Protein AF-A0A846PEH8-F1 (afdb_monomer_lite)

Secondary structure (DSSP, 8-state):
--HHHHHSSSS-GGGHHHHHHHHHHHHHT--GGG----S-HHHHHHHHHHHH---BTTB------TTS-HHHHHHHHHHHHHHHHS--

Structure (mmCIF, N/CA/C/O backbone):
data_AF-A0A846PEH8-F1
#
_entry.id   AF-A0A846PEH8-F1
#
loop_
_atom_site.group_PDB
_atom_site.id
_atom_site.type_symbol
_atom_site.label_atom_id
_atom_site.label_alt_id
_atom_site.label_comp_id
_atom_site.label_asym_id
_atom_site.label_entity_id
_atom_site.label_seq_id
_atom_site.pdbx_PDB_ins_code
_atom_site.Cartn_x
_atom_site.Cartn_y
_atom_site.Cartn_z
_atom_site.occupancy
_atom_site.B_iso_or_equiv
_atom_site.auth_seq_id
_atom_site.auth_comp_id
_atom_site.auth_asym_id
_atom_site.auth_atom_id
_atom_site.pdbx_PDB_model_num
ATOM 1 N N . LEU A 1 1 ? 15.068 18.260 -19.271 1.00 58.38 1 LEU A N 1
ATOM 2 C CA . LEU A 1 1 ? 15.295 16.909 -19.841 1.00 58.38 1 LEU A CA 1
ATOM 3 C C . LEU A 1 1 ? 14.382 15.813 -19.253 1.00 58.38 1 LEU A C 1
ATOM 5 O O . LEU A 1 1 ? 14.172 14.828 -19.939 1.00 58.38 1 LEU A O 1
ATOM 9 N N . GLY A 1 2 ? 13.809 15.959 -18.044 1.00 66.19 2 GLY A N 1
ATOM 10 C CA . GLY A 1 2 ? 13.044 14.880 -17.381 1.00 66.19 2 GLY A CA 1
ATOM 11 C C . GLY A 1 2 ? 11.638 14.569 -17.924 1.00 66.19 2 GLY A C 1
ATOM 12 O O . GLY A 1 2 ? 11.209 13.427 -17.845 1.00 66.19 2 GLY A O 1
ATOM 13 N N . ILE A 1 3 ? 10.936 15.536 -18.531 1.00 76.50 3 ILE A N 1
ATOM 14 C CA . ILE A 1 3 ? 9.542 15.346 -18.996 1.00 76.50 3 ILE A CA 1
ATOM 15 C C . ILE A 1 3 ? 9.417 14.310 -20.121 1.00 76.50 3 ILE A C 1
ATOM 17 O O . ILE A 1 3 ? 8.456 13.553 -20.145 1.00 76.50 3 ILE A O 1
ATOM 21 N N . ARG A 1 4 ? 10.403 14.209 -21.020 1.00 76.88 4 ARG A N 1
ATOM 22 C CA . ARG A 1 4 ? 10.365 13.210 -22.100 1.00 76.88 4 ARG A CA 1
ATOM 23 C C . ARG A 1 4 ? 10.435 11.774 -21.576 1.00 76.88 4 ARG A C 1
ATOM 25 O O . ARG A 1 4 ? 9.848 10.883 -22.172 1.00 76.88 4 ARG A O 1
ATOM 32 N N . GLY A 1 5 ? 11.083 11.551 -20.431 1.00 80.81 5 GLY A N 1
ATOM 33 C CA . GLY A 1 5 ? 11.122 10.235 -19.785 1.00 80.81 5 GLY A CA 1
ATOM 34 C C . GLY A 1 5 ? 9.758 9.751 -19.281 1.00 80.81 5 GLY A C 1
ATOM 35 O O . GLY A 1 5 ? 9.553 8.551 -19.121 1.00 80.81 5 GLY A O 1
ATOM 36 N N . TRP A 1 6 ? 8.812 10.675 -19.087 1.00 81.75 6 TRP A N 1
ATOM 37 C CA . TRP A 1 6 ? 7.467 10.365 -18.614 1.00 81.75 6 TRP A CA 1
ATOM 38 C C . TRP A 1 6 ? 6.682 9.508 -19.614 1.00 81.75 6 TRP A C 1
ATOM 40 O O . TRP A 1 6 ? 6.042 8.545 -19.203 1.00 81.75 6 TRP A O 1
ATOM 50 N N . LEU A 1 7 ? 6.777 9.818 -20.915 1.00 85.75 7 LEU A N 1
ATOM 51 C CA . LEU A 1 7 ? 5.980 9.167 -21.969 1.00 85.75 7 LEU A CA 1
ATOM 52 C C . LEU A 1 7 ? 6.803 8.575 -23.120 1.00 85.75 7 LEU A C 1
ATOM 54 O O . LEU A 1 7 ? 6.344 7.642 -23.766 1.00 85.75 7 LEU A O 1
ATOM 58 N N . GLU A 1 8 ? 7.999 9.097 -23.395 1.00 83.12 8 GLU A N 1
ATOM 59 C CA . GLU A 1 8 ? 8.772 8.773 -24.608 1.00 83.12 8 GLU A CA 1
ATOM 60 C C . GLU A 1 8 ? 9.998 7.888 -24.332 1.00 83.12 8 GLU A C 1
ATOM 62 O O . GLU A 1 8 ? 10.777 7.595 -25.242 1.00 83.12 8 GLU A O 1
ATOM 67 N N . ALA A 1 9 ? 10.233 7.492 -23.079 1.00 85.31 9 ALA A N 1
ATOM 68 C CA . ALA A 1 9 ? 11.307 6.555 -22.766 1.00 85.31 9 ALA A CA 1
ATOM 69 C C . ALA A 1 9 ? 10.987 5.152 -23.302 1.00 85.31 9 ALA A C 1
ATOM 71 O O . ALA A 1 9 ? 9.831 4.784 -23.478 1.00 85.31 9 ALA A O 1
ATOM 72 N N . LYS A 1 10 ? 12.029 4.330 -23.486 1.00 83.44 10 LYS A N 1
ATOM 73 C CA . LYS A 1 10 ? 11.879 2.902 -23.822 1.00 83.44 10 LYS A CA 1
ATOM 74 C C . LYS A 1 10 ? 10.958 2.168 -22.833 1.00 83.44 10 LYS A C 1
ATOM 76 O O . LYS A 1 10 ? 10.205 1.296 -23.242 1.00 83.44 10 LYS A O 1
ATOM 81 N N . HIS A 1 11 ? 11.041 2.551 -21.559 1.00 82.06 11 HIS A N 1
ATOM 82 C CA . HIS A 1 11 ? 10.108 2.180 -20.499 1.00 82.06 11 HIS A CA 1
ATOM 83 C C . HIS A 1 11 ? 9.565 3.484 -19.909 1.00 82.06 11 HIS A C 1
ATOM 85 O O . HIS A 1 11 ? 10.266 4.114 -19.106 1.00 82.06 11 HIS A O 1
ATOM 91 N N . PRO A 1 12 ? 8.401 3.969 -20.375 1.00 89.31 12 PRO A N 1
ATOM 92 C CA . PRO A 1 12 ? 7.844 5.223 -19.892 1.00 89.31 12 PRO A CA 1
ATOM 93 C C . PRO A 1 12 ? 7.553 5.138 -18.396 1.00 89.31 12 PRO A C 1
ATOM 95 O O . PRO A 1 12 ? 6.908 4.199 -17.934 1.00 89.31 12 PRO A O 1
ATOM 98 N N . TRP A 1 13 ? 7.995 6.138 -17.629 1.00 89.69 13 TRP A N 1
ATOM 99 C CA . TRP A 1 13 ? 7.774 6.150 -16.176 1.00 89.69 13 TRP A CA 1
ATOM 100 C C . TRP A 1 13 ? 6.293 6.138 -15.804 1.00 89.69 13 TRP A C 1
ATOM 102 O O . TRP A 1 13 ? 5.944 5.642 -14.738 1.00 89.69 13 TRP A O 1
ATOM 112 N N . PHE A 1 14 ? 5.439 6.648 -16.692 1.00 90.94 14 PHE A N 1
ATOM 113 C CA . PHE A 1 14 ? 3.996 6.660 -16.506 1.00 90.94 14 PHE A CA 1
ATOM 114 C C . PHE A 1 14 ? 3.379 5.257 -16.368 1.00 90.94 14 PHE A C 1
ATOM 116 O O . PHE A 1 14 ? 2.429 5.124 -15.614 1.00 90.94 14 PHE A O 1
ATOM 123 N N . TYR A 1 15 ? 3.925 4.232 -17.039 1.00 92.81 15 TYR A N 1
ATOM 124 C CA . TYR A 1 15 ? 3.395 2.854 -17.009 1.00 92.81 15 TYR A CA 1
ATOM 125 C C . TYR A 1 15 ? 4.191 1.912 -16.096 1.00 92.81 15 TYR A C 1
ATOM 127 O O . TYR A 1 15 ? 3.887 0.725 -15.980 1.00 92.81 15 TYR A O 1
ATOM 135 N N . LEU A 1 16 ? 5.261 2.416 -15.477 1.00 93.69 16 LEU A N 1
ATOM 136 C CA . LEU A 1 16 ? 6.227 1.583 -14.768 1.00 93.69 16 LEU A CA 1
ATOM 137 C C . LEU A 1 16 ? 5.596 0.863 -13.566 1.00 93.69 16 LEU A C 1
ATOM 139 O O . LEU A 1 16 ? 5.946 -0.279 -13.277 1.00 93.69 16 LEU A O 1
ATOM 143 N N . SER A 1 17 ? 4.665 1.512 -12.867 1.00 95.00 17 SER A N 1
ATOM 144 C CA . SER A 1 17 ? 3.969 0.926 -11.718 1.00 95.00 17 SER A CA 1
ATOM 145 C C . SER A 1 17 ? 3.079 -0.253 -12.114 1.00 95.00 17 SER A C 1
ATOM 147 O O . SER A 1 17 ? 3.057 -1.268 -11.410 1.00 95.00 17 SER A O 1
ATOM 149 N N . GLU A 1 18 ? 2.365 -0.143 -13.232 1.00 96.31 18 GLU A N 1
ATOM 150 C CA . GLU A 1 18 ? 1.534 -1.203 -13.797 1.00 96.31 18 GLU A CA 1
ATOM 151 C C . GLU A 1 18 ? 2.393 -2.345 -14.346 1.00 96.31 18 GLU A C 1
ATOM 153 O O . GLU A 1 18 ? 2.118 -3.506 -14.057 1.00 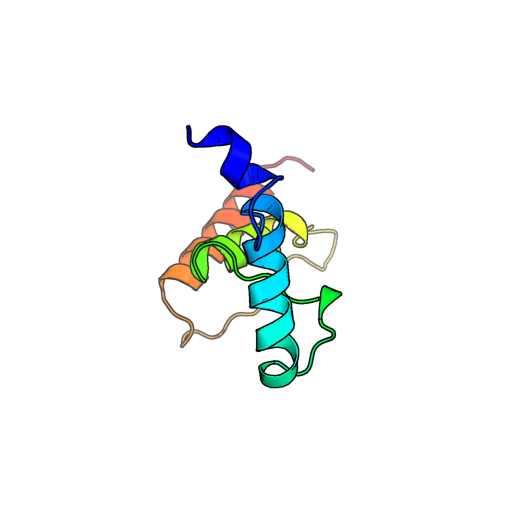96.31 18 GLU A O 1
ATOM 158 N N . GLU A 1 19 ? 3.476 -2.039 -15.068 1.00 96.06 19 GLU A N 1
ATOM 159 C CA . GLU A 1 19 ? 4.398 -3.051 -15.602 1.00 96.06 19 GLU A CA 1
ATOM 160 C C . GLU A 1 19 ? 5.036 -3.886 -14.481 1.00 96.06 19 GLU A C 1
ATOM 162 O O . GLU A 1 19 ? 5.044 -5.118 -14.539 1.00 96.06 19 GLU A O 1
ATOM 167 N N . LEU A 1 20 ? 5.520 -3.231 -13.421 1.00 95.94 20 LEU A N 1
ATOM 168 C CA . LEU A 1 20 ? 6.075 -3.920 -12.254 1.00 95.94 20 LEU A CA 1
ATOM 169 C C . LEU A 1 20 ? 5.009 -4.733 -11.505 1.00 95.94 20 LEU A C 1
ATOM 171 O O . LEU A 1 20 ? 5.289 -5.842 -11.049 1.00 95.94 20 LEU A O 1
ATOM 175 N N . GLY A 1 21 ? 3.786 -4.210 -11.392 1.00 97.25 21 GLY A N 1
ATOM 176 C CA . GLY A 1 21 ? 2.660 -4.934 -10.802 1.00 97.25 21 GLY A CA 1
ATOM 177 C C . GLY A 1 21 ? 2.321 -6.210 -11.577 1.00 97.25 21 GLY A C 1
ATOM 178 O O . GLY A 1 21 ? 2.249 -7.291 -10.990 1.00 97.25 21 GLY A O 1
ATOM 179 N N . ALA A 1 22 ? 2.228 -6.108 -12.903 1.00 98.00 22 ALA A N 1
ATOM 180 C CA . ALA A 1 22 ? 1.971 -7.225 -13.806 1.00 98.00 22 ALA A CA 1
ATOM 181 C C . ALA A 1 22 ? 3.016 -8.346 -13.674 1.00 98.00 22 ALA A C 1
ATOM 183 O O . ALA A 1 22 ? 2.668 -9.529 -13.696 1.00 98.00 22 ALA A O 1
ATOM 184 N N . MET A 1 23 ? 4.292 -7.998 -13.474 1.00 97.31 23 MET A N 1
ATOM 185 C CA . MET A 1 23 ? 5.361 -8.976 -13.232 1.00 97.31 23 MET A CA 1
ATOM 186 C C . MET A 1 23 ? 5.173 -9.755 -11.919 1.00 97.31 23 MET A C 1
ATOM 188 O O . MET A 1 23 ? 5.549 -10.927 -11.840 1.00 97.31 23 MET A O 1
ATOM 192 N N . CYS A 1 24 ? 4.567 -9.137 -10.903 1.00 97.38 24 CYS A N 1
ATOM 193 C CA . CYS A 1 24 ? 4.294 -9.750 -9.601 1.00 97.38 24 CYS A CA 1
ATOM 194 C C . CYS A 1 24 ? 2.979 -10.546 -9.555 1.00 97.38 24 CYS A C 1
ATOM 196 O O . CYS A 1 24 ? 2.772 -11.312 -8.614 1.00 97.38 24 CYS A O 1
ATOM 198 N N . ALA A 1 25 ? 2.100 -10.407 -10.552 1.00 98.12 25 ALA A N 1
ATOM 199 C CA . ALA A 1 25 ? 0.734 -10.934 -10.510 1.00 98.12 25 ALA A CA 1
ATOM 200 C C . ALA A 1 25 ? 0.661 -12.449 -10.245 1.00 98.12 25 ALA A C 1
ATOM 202 O O . ALA A 1 25 ? -0.113 -12.908 -9.404 1.00 98.12 25 ALA A O 1
ATOM 203 N N . LYS A 1 26 ? 1.562 -13.229 -10.856 1.00 97.44 26 LYS A N 1
ATOM 204 C CA . LYS A 1 26 ? 1.636 -14.685 -10.639 1.00 97.44 26 LYS A CA 1
ATOM 205 C C . LYS A 1 26 ? 2.002 -15.077 -9.206 1.00 97.44 26 LYS A C 1
ATOM 207 O O . LYS A 1 26 ? 1.593 -16.141 -8.760 1.00 97.44 26 LYS A O 1
ATOM 212 N N . ILE A 1 27 ? 2.767 -14.244 -8.496 1.00 97.38 27 ILE A N 1
ATOM 213 C CA . ILE A 1 27 ? 3.197 -14.516 -7.113 1.00 97.38 27 ILE A CA 1
ATOM 214 C C . ILE A 1 27 ? 1.999 -14.432 -6.163 1.00 97.38 27 ILE A C 1
ATOM 216 O O . ILE A 1 27 ? 1.910 -15.201 -5.211 1.00 97.38 27 ILE A O 1
ATOM 220 N N . VAL A 1 28 ? 1.074 -13.512 -6.439 1.00 96.12 28 VAL A N 1
ATOM 221 C CA . VAL A 1 28 ? -0.114 -13.261 -5.611 1.00 96.12 28 VAL A CA 1
ATOM 222 C C . VAL A 1 28 ? -1.378 -13.954 -6.130 1.00 96.12 28 VAL A C 1
ATOM 224 O O . VAL A 1 28 ? -2.419 -13.862 -5.489 1.00 96.12 28 VAL A O 1
ATOM 227 N N . GLY A 1 29 ? -1.293 -14.667 -7.259 1.00 97.62 29 GLY A N 1
ATOM 228 C CA . GLY A 1 29 ? -2.415 -15.406 -7.845 1.00 97.62 29 GLY A CA 1
ATOM 229 C C . GLY A 1 29 ? -3.490 -14.517 -8.476 1.00 97.62 29 GLY A C 1
ATOM 230 O O . GLY A 1 29 ? -4.666 -14.857 -8.389 1.00 97.62 29 GLY A O 1
ATOM 231 N N . ALA A 1 30 ? -3.094 -13.394 -9.078 1.00 97.94 30 ALA A N 1
ATOM 232 C CA . ALA A 1 30 ? -3.994 -12.419 -9.697 1.00 97.94 30 ALA A CA 1
ATOM 233 C C . ALA A 1 30 ? -3.709 -12.245 -11.198 1.00 97.94 30 ALA A C 1
ATOM 235 O O . ALA A 1 30 ? -2.650 -12.652 -11.692 1.00 97.94 30 ALA A O 1
ATOM 236 N N . GLU A 1 31 ? -4.631 -11.606 -11.919 1.00 98.38 31 GLU A N 1
ATOM 237 C CA . GLU A 1 31 ? -4.397 -11.189 -13.303 1.00 98.38 31 GLU A CA 1
ATOM 238 C C . GLU A 1 31 ? -3.448 -9.975 -13.360 1.00 98.38 31 GLU A C 1
ATOM 240 O O . GLU A 1 31 ? -3.440 -9.147 -12.445 1.00 98.38 31 GLU A O 1
ATOM 245 N N . PRO A 1 32 ? -2.663 -9.791 -14.442 1.00 97.94 32 PRO A N 1
ATOM 246 C CA . PRO A 1 32 ? -1.750 -8.651 -14.574 1.00 97.94 32 PRO A CA 1
ATOM 247 C C . PRO A 1 32 ? -2.403 -7.277 -14.372 1.00 97.94 32 PRO A C 1
ATOM 249 O O . PRO A 1 32 ? -1.760 -6.364 -13.868 1.00 97.94 32 PRO A O 1
ATOM 252 N N . ALA A 1 33 ? -3.680 -7.135 -14.740 1.00 97.44 33 ALA A N 1
ATOM 253 C CA . ALA A 1 33 ? -4.440 -5.893 -14.596 1.00 97.44 33 ALA A CA 1
ATOM 254 C C . ALA A 1 33 ? -4.957 -5.636 -13.164 1.00 97.44 33 ALA A C 1
ATOM 256 O O . ALA A 1 33 ? -5.466 -4.553 -12.886 1.00 97.44 33 ALA A O 1
ATOM 257 N N . GLU A 1 34 ? -4.847 -6.611 -12.258 1.00 97.31 34 GLU A N 1
ATOM 258 C CA . GLU A 1 34 ? -5.339 -6.526 -10.876 1.00 97.31 34 GLU A CA 1
ATOM 259 C C . GLU A 1 34 ? -4.236 -6.141 -9.874 1.00 97.31 34 GLU A C 1
ATOM 261 O O . GLU A 1 34 ? -4.509 -5.986 -8.681 1.00 97.31 34 GLU A O 1
ATOM 266 N N . VAL A 1 35 ? -2.989 -5.972 -10.333 1.00 97.44 35 VAL A N 1
ATOM 267 C CA . VAL A 1 35 ? -1.826 -5.709 -9.475 1.00 97.44 35 VAL A CA 1
ATOM 268 C C . VAL A 1 35 ? -1.071 -4.473 -9.944 1.00 97.44 35 VAL A C 1
ATOM 270 O O . VAL A 1 35 ? -0.695 -4.358 -11.105 1.00 97.44 35 VAL A O 1
ATOM 273 N N . VAL A 1 36 ? -0.783 -3.565 -9.011 1.00 96.81 36 VAL A N 1
ATOM 274 C CA . VAL A 1 36 ? 0.018 -2.358 -9.252 1.00 96.81 36 VAL A CA 1
ATOM 275 C C . VAL A 1 36 ? 1.106 -2.226 -8.188 1.00 96.81 36 VAL A C 1
ATOM 277 O O . VAL A 1 36 ? 0.845 -2.385 -6.993 1.00 96.81 36 VAL A O 1
ATOM 280 N N . ALA A 1 37 ? 2.337 -1.927 -8.605 1.00 96.00 37 ALA A N 1
ATOM 281 C CA . ALA A 1 37 ? 3.432 -1.629 -7.688 1.00 96.00 37 ALA A CA 1
ATOM 282 C C . ALA A 1 37 ? 3.378 -0.147 -7.288 1.00 96.00 37 ALA A C 1
ATOM 284 O O . ALA A 1 37 ? 3.741 0.740 -8.065 1.00 96.00 37 ALA A O 1
ATOM 285 N N . THR A 1 38 ? 2.898 0.132 -6.075 1.00 94.69 38 THR A N 1
ATOM 286 C CA . THR A 1 38 ? 2.675 1.505 -5.607 1.00 94.69 38 THR A CA 1
ATOM 287 C C . THR A 1 38 ? 2.916 1.667 -4.110 1.00 94.69 38 THR A C 1
ATOM 289 O O . THR A 1 38 ? 2.669 0.746 -3.329 1.00 94.69 38 THR A O 1
ATOM 292 N N . GLY A 1 39 ? 3.370 2.863 -3.727 1.00 93.12 39 GLY A N 1
ATOM 293 C CA . GLY A 1 39 ? 3.424 3.333 -2.346 1.00 93.12 39 GLY A CA 1
ATOM 294 C C . GLY A 1 39 ? 4.113 2.387 -1.358 1.00 93.12 39 GLY A C 1
ATOM 295 O O . GLY A 1 39 ? 5.062 1.676 -1.681 1.00 93.12 39 GLY A O 1
ATOM 296 N N . THR A 1 40 ? 3.627 2.416 -0.119 1.00 93.81 40 THR A N 1
ATOM 297 C CA . THR A 1 40 ? 4.006 1.487 0.951 1.00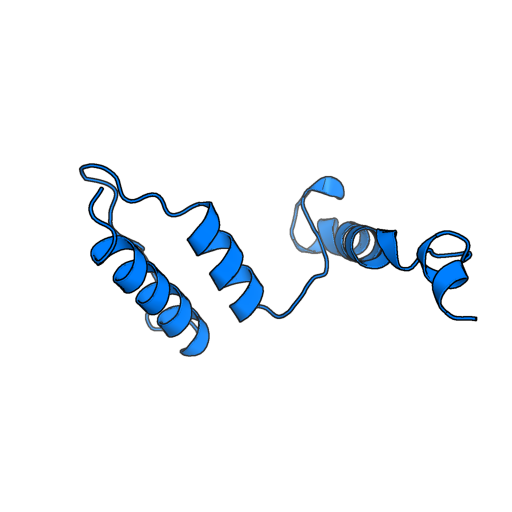 93.81 40 THR A CA 1
ATOM 298 C C . THR A 1 40 ? 2.787 0.671 1.368 1.00 93.81 40 THR A C 1
ATOM 300 O O . THR A 1 40 ? 1.650 1.095 1.155 1.00 93.81 40 THR A O 1
ATOM 303 N N . THR A 1 41 ? 2.997 -0.475 2.020 1.00 90.25 41 THR A N 1
ATOM 304 C CA . THR A 1 41 ? 1.908 -1.363 2.464 1.00 90.25 41 THR A CA 1
ATOM 305 C C . THR A 1 41 ? 0.838 -0.627 3.274 1.00 90.25 41 THR A C 1
ATOM 307 O O . THR A 1 41 ? -0.344 -0.711 2.949 1.00 90.25 41 THR A O 1
ATOM 310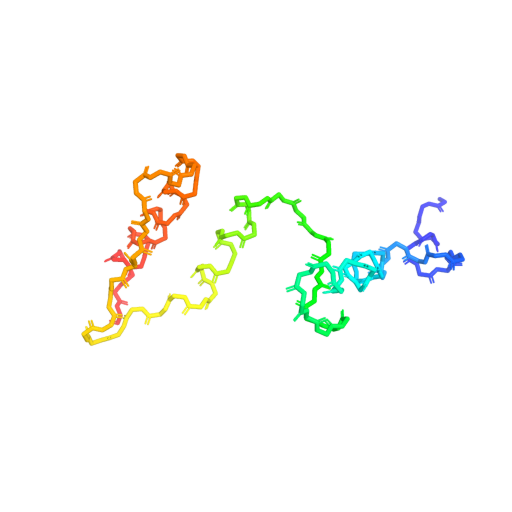 N N . THR A 1 42 ? 1.234 0.166 4.275 1.00 88.44 42 THR A N 1
ATOM 311 C CA . THR A 1 42 ? 0.285 0.913 5.116 1.00 88.44 42 THR A CA 1
ATOM 312 C C . THR A 1 42 ? -0.472 1.990 4.332 1.00 88.44 42 THR A C 1
ATOM 314 O O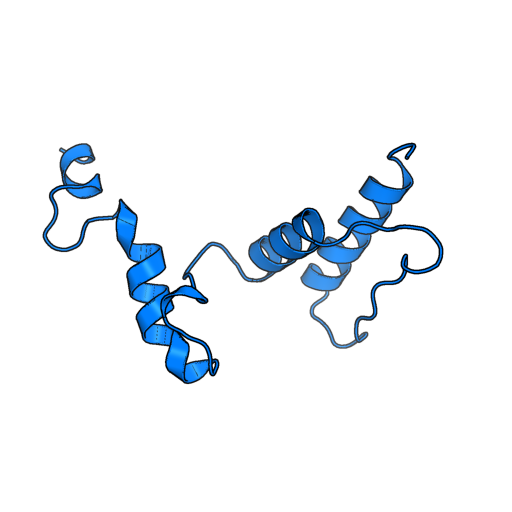 . THR A 1 42 ? -1.668 2.170 4.560 1.00 88.44 42 THR A O 1
ATOM 317 N N . VAL A 1 43 ? 0.173 2.676 3.378 1.00 90.75 43 VAL A N 1
ATOM 318 C CA . VAL A 1 43 ? -0.519 3.637 2.496 1.00 90.75 43 VAL A CA 1
ATOM 319 C C . VAL A 1 43 ? -1.544 2.918 1.619 1.00 90.75 43 VAL A C 1
ATOM 321 O O . VAL A 1 43 ? -2.673 3.389 1.496 1.00 90.75 43 VAL A O 1
ATOM 324 N N . ASN A 1 44 ? -1.198 1.749 1.078 1.00 93.00 44 ASN A N 1
ATOM 325 C CA . ASN A 1 44 ? -2.107 0.960 0.248 1.00 93.00 44 ASN A CA 1
ATOM 326 C C . ASN A 1 44 ? -3.311 0.456 1.053 1.00 93.00 44 ASN A C 1
ATOM 328 O O . ASN A 1 44 ? -4.444 0.605 0.601 1.00 93.00 44 ASN A O 1
ATOM 332 N N . ILE A 1 45 ? -3.100 -0.047 2.275 1.00 91.25 45 ILE A N 1
ATOM 333 C CA . ILE A 1 45 ? -4.187 -0.437 3.190 1.00 91.25 45 ILE A CA 1
ATOM 334 C C . ILE A 1 45 ? -5.089 0.761 3.496 1.00 91.25 45 ILE A C 1
ATOM 336 O O . ILE A 1 45 ? -6.313 0.647 3.422 1.00 91.25 45 ILE A O 1
ATOM 340 N N . HIS A 1 46 ? -4.507 1.925 3.792 1.00 89.69 46 HIS A N 1
ATOM 341 C CA . HIS A 1 46 ? -5.277 3.134 4.064 1.00 89.69 46 HIS A CA 1
ATOM 342 C C . HIS A 1 46 ? -6.138 3.546 2.856 1.00 89.69 46 HIS A C 1
ATOM 344 O O . HIS A 1 46 ? -7.331 3.809 3.008 1.00 89.69 46 HIS A O 1
ATOM 350 N N . SER A 1 47 ? -5.570 3.550 1.646 1.00 91.88 47 SER A N 1
ATOM 351 C CA . SER A 1 47 ? -6.292 3.856 0.405 1.00 91.88 47 SER A CA 1
ATOM 352 C C . SER A 1 47 ? -7.413 2.856 0.116 1.00 91.88 47 SER A C 1
ATOM 354 O O . SER A 1 47 ? -8.538 3.272 -0.177 1.00 91.88 47 SER A O 1
ATOM 356 N N . LEU A 1 48 ? -7.146 1.554 0.251 1.00 92.69 48 LEU A N 1
ATOM 357 C CA . LEU A 1 48 ? -8.139 0.494 0.053 1.00 92.69 48 LEU A CA 1
ATOM 358 C C . LEU A 1 48 ? -9.317 0.659 1.012 1.00 92.69 48 LEU A C 1
ATOM 360 O O . LEU A 1 48 ? -10.472 0.717 0.590 1.00 92.69 48 LEU A O 1
ATOM 364 N N . VAL A 1 49 ? -9.036 0.792 2.306 1.00 90.81 49 VAL A N 1
ATOM 365 C CA . VAL A 1 49 ? -10.079 0.893 3.329 1.00 90.81 49 VAL A CA 1
ATOM 366 C C . VAL A 1 49 ? -10.856 2.195 3.157 1.00 90.81 49 VAL A C 1
ATOM 368 O O . VAL A 1 49 ? -12.078 2.173 3.217 1.00 90.81 49 VAL A O 1
ATOM 371 N N . ASN A 1 50 ? -10.201 3.318 2.855 1.00 89.88 50 ASN A N 1
ATOM 372 C CA . ASN A 1 50 ? -10.903 4.583 2.639 1.00 89.88 50 ASN A CA 1
ATOM 373 C C . ASN A 1 50 ? -11.846 4.528 1.424 1.00 89.88 50 ASN A C 1
ATOM 375 O O . ASN A 1 50 ? -12.918 5.134 1.461 1.00 89.88 50 ASN A O 1
ATOM 379 N N . THR A 1 51 ? -11.461 3.789 0.381 1.00 91.19 51 THR A N 1
ATOM 380 C CA . THR A 1 51 ? -12.231 3.641 -0.862 1.00 91.19 51 THR A CA 1
ATOM 381 C C . THR A 1 51 ? -13.418 2.693 -0.691 1.00 91.19 51 THR A C 1
ATOM 383 O O . THR A 1 51 ? -14.542 3.027 -1.068 1.00 91.19 51 THR A O 1
ATOM 386 N N . PHE A 1 52 ? -13.193 1.519 -0.096 1.00 91.25 52 PHE A N 1
ATOM 387 C CA . PHE A 1 52 ? -14.189 0.444 -0.064 1.00 91.25 52 PHE A CA 1
ATOM 388 C C . PHE A 1 52 ? -15.016 0.385 1.226 1.00 91.25 52 PHE A C 1
ATOM 390 O O . PHE A 1 52 ? -16.122 -0.159 1.219 1.00 91.25 52 PHE A O 1
ATOM 397 N N . TYR A 1 53 ? -14.529 0.935 2.344 1.00 90.94 53 TYR A N 1
ATOM 398 C CA . TYR A 1 53 ? -15.269 0.900 3.604 1.00 90.94 53 TYR A CA 1
ATOM 399 C C . TYR A 1 53 ? -16.371 1.963 3.640 1.00 90.94 53 TYR A C 1
ATOM 401 O O . TYR A 1 53 ? -16.144 3.135 3.953 1.00 90.94 53 TYR A O 1
ATOM 409 N N . GLN A 1 54 ? -17.593 1.510 3.365 1.00 90.25 54 GLN A N 1
ATOM 410 C CA . GLN A 1 54 ? -18.818 2.306 3.404 1.00 90.25 54 GLN A CA 1
ATOM 411 C C . GLN A 1 54 ? -19.764 1.737 4.476 1.00 90.25 54 GLN A C 1
ATOM 413 O O . GLN A 1 54 ? -20.577 0.855 4.182 1.00 90.25 54 GLN A O 1
ATOM 418 N N . PRO A 1 55 ? -19.638 2.168 5.747 1.00 88.81 55 PRO A N 1
ATOM 419 C CA . PRO A 1 55 ? -20.431 1.603 6.833 1.00 88.81 55 PRO A CA 1
ATOM 420 C C . PRO A 1 55 ? -21.916 1.957 6.692 1.00 88.81 55 PRO A C 1
ATOM 422 O O . PRO A 1 55 ? -22.312 3.096 6.932 1.00 88.81 55 PRO A O 1
ATOM 425 N N . ASN A 1 56 ? -22.755 0.964 6.380 1.00 86.62 56 ASN A N 1
ATOM 426 C CA . ASN A 1 56 ? -24.203 1.133 6.229 1.00 86.62 56 ASN A CA 1
ATOM 427 C C . ASN A 1 56 ? -24.986 0.056 7.001 1.00 86.62 56 ASN A C 1
ATOM 429 O O . ASN A 1 56 ? -24.620 -1.125 7.013 1.00 86.62 56 ASN A O 1
ATOM 433 N N . GLY A 1 57 ? -26.069 0.469 7.666 1.00 87.31 57 GLY A N 1
ATOM 434 C CA . GLY A 1 57 ? -26.930 -0.402 8.462 1.00 87.31 57 GLY A CA 1
ATOM 435 C C . GLY A 1 57 ? -26.135 -1.242 9.464 1.00 87.31 57 GLY A C 1
ATOM 436 O O . GLY A 1 57 ? -25.437 -0.711 10.326 1.00 87.31 57 GLY A O 1
ATOM 437 N N . ARG A 1 58 ? -26.221 -2.572 9.331 1.00 87.94 58 ARG A N 1
ATOM 438 C CA . ARG A 1 58 ? -25.539 -3.537 10.214 1.00 87.94 58 ARG A CA 1
ATOM 439 C C . ARG A 1 58 ? -24.078 -3.817 9.823 1.00 87.94 58 ARG A C 1
ATOM 441 O O . ARG A 1 58 ? -23.335 -4.362 10.638 1.00 87.94 58 ARG A O 1
ATOM 448 N N . ARG A 1 59 ? -23.629 -3.444 8.616 1.00 88.12 59 ARG A N 1
ATOM 449 C CA . ARG A 1 59 ? -22.260 -3.695 8.125 1.00 88.12 59 ARG A CA 1
ATOM 450 C C . ARG A 1 59 ? -21.350 -2.505 8.461 1.00 88.12 59 ARG A C 1
ATOM 452 O O . ARG A 1 59 ? -21.068 -1.669 7.612 1.00 88.12 59 ARG A O 1
ATOM 459 N N . ARG A 1 60 ? -20.915 -2.418 9.723 1.00 88.50 60 ARG A N 1
ATOM 460 C CA . ARG A 1 60 ? -20.057 -1.324 10.247 1.00 88.50 60 ARG A CA 1
ATOM 461 C C . ARG A 1 60 ? -18.814 -1.814 11.000 1.00 88.50 60 ARG A C 1
ATOM 463 O O . ARG A 1 60 ? -18.186 -1.048 11.720 1.00 88.50 60 ARG A O 1
ATOM 470 N N . LYS A 1 61 ? -18.515 -3.111 10.931 1.00 89.31 61 LYS A N 1
ATOM 471 C CA . LYS A 1 61 ? -17.405 -3.728 11.665 1.00 89.31 61 LYS A CA 1
ATOM 472 C C . LYS A 1 61 ? -16.302 -4.108 10.685 1.00 89.31 61 LYS A C 1
ATOM 474 O O . LYS A 1 61 ? -16.601 -4.646 9.622 1.00 89.31 61 LYS A O 1
ATOM 479 N N . ILE A 1 62 ? -15.059 -3.841 11.069 1.00 88.88 62 ILE A N 1
ATOM 480 C CA . ILE A 1 62 ? -13.855 -4.338 10.404 1.00 88.88 62 ILE A CA 1
ATOM 481 C C . ILE A 1 62 ? -13.273 -5.414 11.318 1.00 88.88 62 ILE A C 1
ATOM 483 O O . ILE A 1 62 ? -13.114 -5.172 12.514 1.00 88.88 62 ILE A O 1
ATOM 487 N N . LEU A 1 63 ? -13.007 -6.597 10.769 1.00 89.25 63 LEU A N 1
ATOM 488 C CA . LEU A 1 63 ? -12.325 -7.673 11.479 1.00 89.25 63 LEU A CA 1
ATOM 489 C C . LEU A 1 63 ? -10.833 -7.592 11.153 1.00 89.25 63 LEU A C 1
ATOM 491 O O . LEU A 1 63 ? -10.463 -7.567 9.981 1.00 89.25 63 LEU A O 1
ATOM 495 N N . ALA A 1 64 ? -10.000 -7.536 12.184 1.00 86.44 64 ALA A N 1
ATOM 496 C CA . ALA A 1 64 ? -8.549 -7.543 12.077 1.00 86.44 64 ALA A CA 1
ATOM 497 C C . ALA A 1 64 ? -7.979 -8.392 13.216 1.00 86.44 64 ALA A C 1
ATOM 499 O O . ALA A 1 64 ? -8.561 -8.420 14.301 1.00 86.44 64 ALA A O 1
ATOM 500 N N . ASP A 1 65 ? -6.869 -9.075 12.954 1.00 84.62 65 ASP A N 1
ATOM 501 C CA . ASP A 1 65 ? -6.131 -9.831 13.965 1.00 84.62 65 ASP A CA 1
ATOM 502 C C . ASP A 1 65 ? -5.276 -8.872 14.814 1.00 84.62 65 ASP A C 1
ATOM 504 O O . ASP A 1 65 ? -4.774 -7.865 14.308 1.00 84.62 65 ASP A O 1
ATOM 508 N N . GLU A 1 66 ? -5.104 -9.180 16.098 1.00 70.12 66 GLU A N 1
ATOM 509 C CA . GLU A 1 66 ? -4.217 -8.450 17.009 1.00 70.12 66 GLU A CA 1
ATOM 510 C C . GLU A 1 66 ? -2.736 -8.608 16.634 1.00 70.12 66 GLU A C 1
ATOM 512 O O . GLU A 1 66 ? -1.932 -7.736 16.961 1.00 70.12 66 GLU A O 1
ATOM 517 N N . LEU A 1 67 ? -2.381 -9.674 15.907 1.00 73.88 67 LEU A N 1
ATOM 518 C CA . LEU A 1 67 ? -1.034 -9.898 15.373 1.00 73.88 67 LEU A CA 1
ATOM 519 C C . LEU A 1 67 ? -0.713 -9.050 14.129 1.00 73.88 67 LEU A C 1
ATOM 521 O O . LEU A 1 67 ? 0.430 -9.062 13.666 1.00 73.88 67 LEU A O 1
ATOM 525 N N . ASN A 1 68 ? -1.682 -8.308 13.580 1.00 77.44 68 ASN A N 1
ATOM 526 C CA . ASN A 1 68 ? -1.414 -7.387 12.478 1.00 77.44 68 ASN A CA 1
ATOM 527 C C . ASN A 1 68 ? -0.465 -6.268 12.922 1.00 77.44 68 ASN A C 1
ATOM 529 O O . ASN A 1 68 ? -0.500 -5.809 14.066 1.00 77.44 68 ASN A O 1
ATOM 533 N N . PHE A 1 69 ? 0.364 -5.783 11.992 1.00 80.25 69 PHE A N 1
ATOM 534 C CA . PHE A 1 69 ? 1.326 -4.730 12.298 1.00 80.25 69 PHE A CA 1
ATOM 535 C C . PHE A 1 69 ? 0.619 -3.504 12.905 1.00 80.25 69 PHE A C 1
ATOM 537 O O . PHE A 1 69 ? -0.429 -3.086 12.397 1.00 80.25 69 PHE A O 1
ATOM 544 N N . PRO A 1 70 ? 1.184 -2.875 13.958 1.00 83.12 70 PRO A N 1
ATOM 545 C CA . PRO A 1 70 ? 0.543 -1.745 14.629 1.00 83.12 70 PRO A CA 1
ATOM 546 C C . PRO A 1 70 ? 0.120 -0.628 13.668 1.00 83.12 70 PRO A C 1
ATOM 548 O O . PRO A 1 70 ? -0.957 -0.055 13.826 1.00 83.12 70 PRO A O 1
ATOM 551 N N . SER A 1 71 ? 0.929 -0.353 12.640 1.00 82.50 71 SER A N 1
ATOM 552 C CA . SER A 1 71 ? 0.642 0.632 11.590 1.00 82.50 71 SER A CA 1
ATOM 553 C C . SER A 1 71 ? -0.679 0.376 10.861 1.00 82.50 71 SER A C 1
ATOM 555 O O . SER A 1 71 ? -1.419 1.321 10.588 1.00 82.50 71 SER A O 1
ATOM 557 N N . ASP A 1 72 ? -1.017 -0.884 10.602 1.00 83.00 72 ASP A N 1
ATOM 558 C CA . ASP A 1 72 ? -2.222 -1.254 9.860 1.00 83.00 72 ASP A CA 1
ATOM 559 C C . ASP A 1 72 ? -3.456 -1.095 10.750 1.00 83.00 72 ASP A C 1
ATOM 561 O O . ASP A 1 72 ? -4.467 -0.522 10.339 1.00 83.00 72 ASP A O 1
ATOM 565 N N . ILE A 1 73 ? -3.342 -1.483 12.023 1.00 85.94 73 ILE A N 1
ATOM 566 C CA . ILE A 1 73 ? -4.380 -1.236 13.029 1.00 85.94 73 ILE A CA 1
ATOM 567 C C . ILE A 1 73 ? -4.638 0.268 13.199 1.00 85.94 73 ILE A C 1
ATOM 569 O O . ILE A 1 73 ? -5.797 0.683 13.299 1.00 85.94 73 ILE A O 1
ATOM 573 N N . TYR A 1 74 ? -3.595 1.104 13.202 1.00 86.31 74 TYR A N 1
ATOM 574 C CA . TYR A 1 74 ? -3.761 2.559 13.259 1.00 86.31 74 TYR A CA 1
ATOM 575 C C . TYR A 1 74 ? -4.458 3.113 12.011 1.00 86.31 74 TYR A C 1
ATOM 577 O O . TYR A 1 74 ? -5.365 3.939 12.154 1.00 86.31 74 TYR A O 1
ATOM 585 N N . ALA A 1 75 ? -4.106 2.636 10.813 1.00 86.38 75 ALA A N 1
ATOM 586 C CA . ALA A 1 75 ? -4.770 3.035 9.571 1.00 86.38 75 ALA A CA 1
ATOM 587 C C . ALA A 1 75 ? -6.275 2.706 9.600 1.00 86.38 75 ALA A C 1
ATOM 589 O O . ALA A 1 75 ? -7.106 3.569 9.304 1.00 86.38 75 ALA A O 1
ATOM 590 N N . LEU A 1 76 ? -6.640 1.500 10.049 1.00 88.94 76 LEU A N 1
ATOM 591 C CA . LEU A 1 76 ? -8.038 1.078 10.196 1.00 88.94 76 LEU A CA 1
ATOM 592 C C . LEU A 1 76 ? -8.799 1.933 11.219 1.00 88.94 76 LEU A C 1
ATOM 594 O O . LEU A 1 76 ? -9.879 2.451 10.920 1.00 88.94 76 LEU A O 1
ATOM 598 N N . LYS A 1 77 ? -8.227 2.133 12.414 1.00 87.81 77 LYS A N 1
ATOM 599 C CA . LYS A 1 77 ? -8.838 2.951 13.477 1.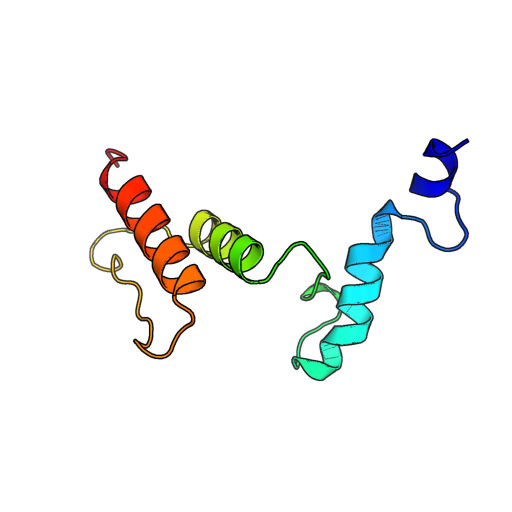00 87.81 77 LYS A CA 1
ATOM 600 C C . LYS A 1 77 ? -9.049 4.401 13.035 1.00 87.81 77 LYS A C 1
ATOM 602 O O . LYS A 1 77 ? -10.092 4.980 13.344 1.00 87.81 77 LYS A O 1
ATOM 607 N N . SER A 1 78 ? -8.093 4.971 12.298 1.00 88.12 78 SER A N 1
ATOM 608 C CA . SER A 1 78 ? -8.187 6.329 11.748 1.00 88.12 78 SER A CA 1
ATOM 609 C C . SER A 1 78 ? -9.418 6.485 10.849 1.00 88.12 78 SER A C 1
ATOM 611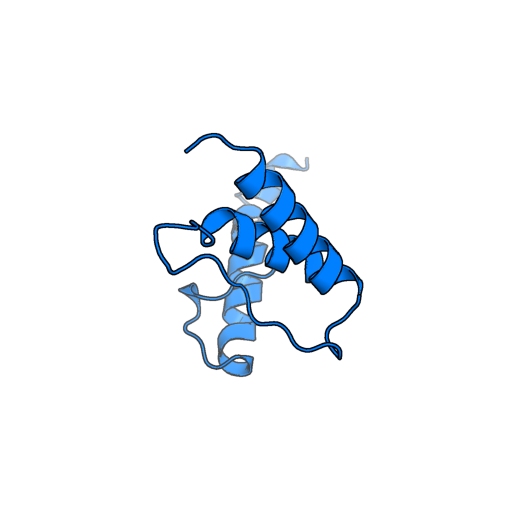 O O . SER A 1 78 ? -10.251 7.366 11.079 1.00 88.12 78 SER A O 1
ATOM 613 N N . ILE A 1 79 ? -9.605 5.571 9.891 1.00 87.25 79 ILE A N 1
ATOM 614 C CA . ILE A 1 79 ? -10.730 5.625 8.946 1.00 87.25 79 ILE A CA 1
ATOM 615 C C . ILE A 1 79 ? -12.064 5.375 9.655 1.00 87.25 79 ILE A C 1
ATOM 617 O O . ILE A 1 79 ? -13.045 6.066 9.380 1.00 87.25 79 ILE A O 1
ATOM 621 N N . MET A 1 80 ? -12.116 4.440 10.610 1.00 87.06 80 MET A N 1
ATOM 622 C CA . MET A 1 80 ? -13.324 4.218 11.412 1.00 87.06 80 MET A CA 1
ATOM 623 C C . MET A 1 80 ? -13.742 5.482 12.171 1.00 87.06 80 MET A C 1
ATOM 625 O O . MET A 1 80 ? -14.925 5.824 12.175 1.00 87.06 80 MET A O 1
ATOM 629 N N . LYS A 1 81 ? -12.783 6.207 12.762 1.00 87.00 81 LYS A N 1
ATOM 630 C CA . LYS A 1 81 ? -13.047 7.483 13.438 1.00 87.00 81 LYS A CA 1
ATOM 631 C C . LYS A 1 81 ? -13.540 8.545 12.454 1.00 87.00 81 LYS A C 1
ATOM 633 O O . LYS A 1 81 ? -14.533 9.208 12.736 1.00 87.00 81 LYS A O 1
ATOM 638 N N . LEU A 1 82 ? -12.905 8.668 11.288 1.00 86.81 82 LEU A N 1
ATOM 639 C CA . LEU A 1 82 ? -13.302 9.624 10.250 1.00 86.81 82 LEU A CA 1
ATOM 640 C C . LEU A 1 82 ? -14.740 9.379 9.752 1.00 86.81 82 LEU A C 1
ATOM 642 O O . LEU A 1 82 ? -15.536 10.313 9.659 1.00 86.81 82 LEU A O 1
ATOM 646 N N . ARG A 1 83 ? -15.102 8.116 9.487 1.00 84.94 83 ARG A N 1
ATOM 647 C CA . ARG A 1 83 ? -16.452 7.727 9.040 1.00 84.94 83 ARG A CA 1
ATOM 648 C C . ARG A 1 83 ? -17.509 7.831 10.145 1.00 84.94 83 ARG A C 1
ATOM 650 O O . ARG A 1 83 ? -18.677 7.998 9.825 1.00 84.94 83 ARG A O 1
ATOM 657 N N . ALA A 1 84 ? -17.128 7.747 11.421 1.00 78.25 84 ALA A N 1
ATOM 658 C CA . ALA A 1 84 ? -18.037 7.972 12.549 1.00 78.25 84 ALA A CA 1
ATOM 659 C C . ALA A 1 84 ? -18.342 9.461 12.791 1.00 78.25 84 ALA A C 1
ATOM 661 O O . ALA A 1 84 ? -19.404 9.784 13.313 1.00 78.25 84 ALA A O 1
ATOM 662 N N . LEU A 1 85 ? -17.420 10.353 12.414 1.00 67.31 85 LEU A N 1
ATOM 663 C CA . LEU A 1 85 ? -17.601 11.808 12.479 1.00 67.31 85 LEU A CA 1
ATOM 664 C C . LEU A 1 85 ? -18.326 12.380 11.254 1.00 67.31 85 LEU A C 1
ATOM 666 O O . LEU A 1 85 ? -18.752 13.529 11.288 1.00 67.31 85 LEU A O 1
ATOM 670 N N . SER A 1 86 ? -18.449 11.601 10.178 1.00 61.44 86 SER A N 1
ATOM 671 C CA . SER A 1 86 ? -19.233 11.976 9.003 1.00 61.44 86 SER A CA 1
ATOM 672 C C . SER A 1 86 ? -20.717 11.741 9.322 1.00 61.44 86 SER A C 1
ATOM 674 O O . SER A 1 86 ? -21.093 10.580 9.511 1.00 61.44 86 SER A O 1
ATOM 676 N N . PRO A 1 87 ? -21.563 12.784 9.419 1.00 52.09 87 PRO A N 1
ATOM 677 C CA . PRO A 1 87 ? -23.000 12.579 9.490 1.00 52.09 87 PRO A CA 1
ATOM 678 C C . PRO A 1 87 ? -23.419 11.997 8.139 1.00 52.09 87 PRO A C 1
ATOM 680 O O . PRO A 1 87 ? -23.208 12.626 7.103 1.00 52.09 87 PRO A O 1
ATOM 683 N N . GLY A 1 88 ? -23.867 10.741 8.154 1.00 54.97 88 GLY A N 1
ATOM 684 C CA . GLY A 1 88 ? -24.453 10.095 6.980 1.00 54.97 88 GLY A CA 1
ATOM 685 C C . GLY A 1 88 ? -25.777 10.733 6.600 1.00 54.97 88 GLY A C 1
ATOM 686 O O . GLY A 1 88 ? -26.461 11.235 7.521 1.00 54.97 88 GLY A O 1
#

pLDDT: mean 87.46, std 9.68, range [52.09, 98.38]

Sequence (88 aa):
LGIRGWLEAKHPWFYLSEELGAMCAKIVGAEPAEVVATGTTTVNIHSLVNTFYQPNGRRRKILADELNFPSDIYALKSIMKLRALSPG

Foldseek 3Di:
DCPCLCPPDPDHPVCVQLVVQLVCQVVVVHHSNVGGNDDDPLVVLLVVCLVPVDDDDPRLDDDDDPPPDVSNVVSNVVSSVVNVPDDD

Radius of gyration: 17.55 Å; chains: 1; bounding box: 42×32×42 Å